Protein AF-A0A0R2LI46-F1 (afdb_monomer)

Foldseek 3Di:
DDLQVLLLVLLLPPLDQLVNLCVQLVHDSVVSVCCNVVVDPPVPDDPSSSNSSNVVSVVLVVCCVDPLLVVLLVVLVVVLVVQLVVLVVLCVDPNHDPCSVVCNVVSVVVNCVCSVDSSSSVVVVVVVVVVVD

Sequence (133 aa):
MELLAKAQAFLNNKHFSDQEIAKKIGVGRMMINNYRNDKTKLTAAKYSIVKLLADEYDKNAKQLNSADFKHFVNRIENLFKEVQCDQEDSYNSDDAYLDDLALIPVLERVSKEVISDPALMNELYEIYSKNLN

Secondary structure (DSSP, 8-state):
--HHHHHHHHHT-TTS-HHHHHHHHT--HHHHHHHHTTSS-GGGS-HHHHHHHHHHHHHHHHHHTSHHHHHHHHHHHHHHHHHHHHHHHHHTSTT--TTHHHHHHHHHHHHHHHHH-HHHHHHHHHHHHHH--

Organism: NCBI:txid993692

Mean predicted alig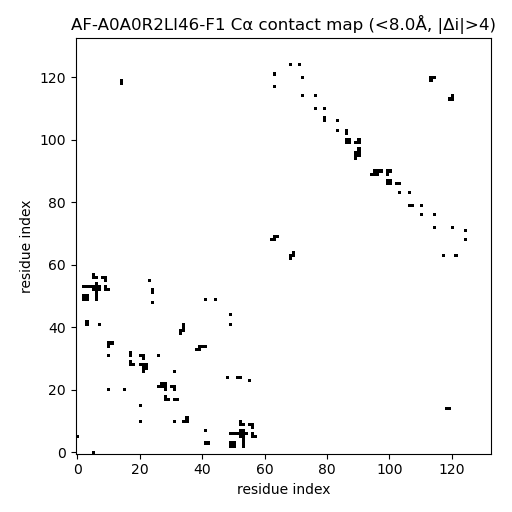ned error: 6.75 Å

Structure (mmCIF, N/CA/C/O backbone):
data_AF-A0A0R2LI46-F1
#
_entry.id   AF-A0A0R2LI46-F1
#
loop_
_atom_site.group_PDB
_atom_site.id
_atom_site.type_symbol
_atom_site.label_atom_id
_atom_site.label_alt_id
_atom_site.label_comp_id
_atom_site.label_asym_id
_atom_site.label_entity_id
_atom_site.label_seq_id
_atom_site.pdbx_PDB_ins_code
_atom_site.Cartn_x
_atom_site.Cartn_y
_atom_site.Cartn_z
_atom_site.occupancy
_atom_site.B_iso_or_equiv
_atom_site.auth_seq_id
_atom_site.auth_comp_id
_atom_site.auth_asym_id
_atom_site.auth_atom_id
_atom_site.pdbx_PDB_model_num
ATOM 1 N N . MET A 1 1 ? 3.240 5.798 20.031 1.00 67.25 1 MET A N 1
ATOM 2 C CA . MET A 1 1 ? 2.005 6.392 19.471 1.00 67.25 1 MET A CA 1
ATOM 3 C C . MET A 1 1 ? 0.823 5.840 20.254 1.00 67.25 1 MET A C 1
ATOM 5 O O . MET A 1 1 ? 0.790 4.631 20.461 1.00 67.25 1 MET A O 1
ATOM 9 N N . GLU A 1 2 ? -0.080 6.697 20.735 1.00 90.56 2 GLU A N 1
ATOM 10 C CA . GLU A 1 2 ? -1.275 6.279 21.487 1.00 90.56 2 GLU A CA 1
ATOM 11 C C . GLU A 1 2 ? -2.267 5.491 20.612 1.00 90.56 2 GLU A C 1
ATOM 13 O O . GLU A 1 2 ? -2.324 5.676 19.396 1.00 90.56 2 GLU A O 1
ATOM 18 N N . LEU A 1 3 ? -3.063 4.616 21.237 1.00 93.50 3 LEU A N 1
ATOM 19 C CA . LEU A 1 3 ? -4.003 3.701 20.571 1.00 93.50 3 LEU A CA 1
ATOM 20 C C . LEU A 1 3 ? -4.993 4.431 19.644 1.00 93.50 3 LEU A C 1
ATOM 22 O O . LEU A 1 3 ? -5.182 4.034 18.498 1.00 93.50 3 LEU A O 1
ATOM 26 N N . LEU A 1 4 ? -5.577 5.535 20.115 1.00 94.81 4 LEU A N 1
ATOM 27 C CA . LEU A 1 4 ? -6.504 6.346 19.323 1.00 94.81 4 LEU A CA 1
ATOM 28 C C . LEU A 1 4 ? -5.820 6.976 18.101 1.00 94.81 4 LEU A C 1
ATOM 30 O O . LEU A 1 4 ? -6.412 7.023 17.027 1.00 94.81 4 LEU A O 1
ATOM 34 N N . ALA A 1 5 ? -4.567 7.416 18.244 1.00 94.81 5 ALA A N 1
ATOM 35 C CA . ALA A 1 5 ? -3.807 8.000 17.145 1.00 94.81 5 ALA A CA 1
ATOM 36 C C . ALA A 1 5 ? -3.501 6.961 16.055 1.00 94.81 5 ALA A C 1
ATOM 38 O O . ALA A 1 5 ? -3.662 7.260 14.875 1.00 94.81 5 ALA A O 1
ATOM 39 N N . LYS A 1 6 ? -3.151 5.724 16.436 1.00 94.56 6 LYS A N 1
ATOM 40 C CA . LYS A 1 6 ? -2.991 4.609 15.485 1.00 94.56 6 LYS A CA 1
ATOM 41 C C . LYS A 1 6 ? -4.295 4.293 14.755 1.00 94.56 6 LYS A C 1
ATOM 43 O O . LYS A 1 6 ? -4.306 4.178 13.533 1.00 94.56 6 LYS A O 1
ATOM 48 N N . ALA A 1 7 ? -5.399 4.204 15.498 1.00 95.88 7 ALA A N 1
ATOM 49 C CA . ALA A 1 7 ? -6.716 3.951 14.926 1.00 95.88 7 ALA A CA 1
ATOM 50 C C . ALA A 1 7 ? -7.122 5.045 13.927 1.00 95.88 7 ALA A C 1
ATOM 52 O O . ALA A 1 7 ? -7.566 4.736 12.823 1.00 95.88 7 ALA A O 1
ATOM 53 N N . GLN A 1 8 ? -6.913 6.315 14.284 1.00 94.81 8 GLN A N 1
ATOM 54 C CA . GLN A 1 8 ? -7.184 7.449 13.404 1.00 94.81 8 GLN A CA 1
ATOM 55 C C . GLN A 1 8 ? -6.283 7.436 12.164 1.00 94.81 8 GLN A C 1
ATOM 57 O O . GLN A 1 8 ? -6.763 7.696 11.064 1.00 94.81 8 GLN A O 1
ATOM 62 N N . ALA A 1 9 ? -4.997 7.109 12.320 1.00 92.38 9 ALA A N 1
ATOM 63 C CA . ALA A 1 9 ? -4.056 7.019 11.208 1.00 92.38 9 ALA A CA 1
ATOM 64 C C . ALA A 1 9 ? -4.462 5.930 10.206 1.00 92.38 9 ALA A C 1
ATOM 66 O O . ALA A 1 9 ? -4.478 6.182 9.003 1.00 92.38 9 ALA A O 1
ATOM 67 N N . PHE A 1 10 ? -4.855 4.748 10.688 1.00 92.69 10 PHE A N 1
ATOM 68 C CA . PHE A 1 10 ? -5.356 3.682 9.820 1.00 92.69 10 PHE A CA 1
ATOM 69 C C . PHE A 1 10 ? -6.686 4.049 9.156 1.00 92.69 10 PHE A C 1
ATOM 71 O O . PHE A 1 10 ? -6.863 3.833 7.962 1.00 92.69 10 PHE A O 1
ATOM 78 N N . LEU A 1 11 ? -7.601 4.678 9.893 1.00 93.31 11 LEU A N 1
ATOM 79 C CA . LEU A 1 11 ? -8.886 5.117 9.356 1.00 93.31 11 LEU A CA 1
ATOM 80 C C . LEU A 1 11 ? -8.734 6.204 8.277 1.00 93.31 11 LEU A C 1
ATOM 82 O O . LEU A 1 11 ? -9.447 6.175 7.275 1.00 93.31 11 LEU A O 1
ATOM 86 N N . ASN A 1 12 ? -7.798 7.137 8.451 1.00 90.75 12 ASN A N 1
ATOM 87 C CA . ASN A 1 12 ? -7.519 8.219 7.500 1.00 90.75 12 ASN A CA 1
ATOM 88 C C . ASN A 1 12 ? -6.628 7.786 6.332 1.00 90.75 12 ASN A C 1
ATOM 90 O O . ASN A 1 12 ? -6.383 8.581 5.422 1.00 90.75 12 ASN A O 1
ATOM 94 N N . ASN A 1 13 ? -6.151 6.543 6.340 1.00 85.38 13 ASN A N 1
ATOM 95 C CA . ASN A 1 13 ? -5.416 5.985 5.225 1.00 85.38 13 ASN A CA 1
ATOM 96 C C . ASN A 1 13 ? -6.350 5.908 4.001 1.00 85.38 13 ASN A C 1
ATOM 98 O O . ASN A 1 13 ? -7.259 5.076 3.944 1.00 85.38 13 ASN A O 1
ATOM 102 N N . LYS A 1 14 ? -6.132 6.811 3.033 1.00 79.69 14 LYS A N 1
ATOM 103 C CA . LYS A 1 14 ? -6.949 6.946 1.814 1.00 79.69 14 LYS A CA 1
ATOM 104 C C . LYS A 1 14 ? -6.867 5.734 0.890 1.00 79.69 14 LYS A C 1
ATOM 106 O O . LYS A 1 14 ? -7.700 5.612 -0.000 1.00 79.69 14 LYS A O 1
ATOM 111 N N . HIS A 1 15 ? -5.896 4.858 1.111 1.00 75.94 15 HIS A N 1
ATOM 112 C CA . HIS A 1 15 ? -5.673 3.688 0.280 1.00 75.94 15 HIS A CA 1
ATOM 113 C C . HIS A 1 15 ? -6.561 2.503 0.671 1.00 75.94 15 HIS A C 1
ATOM 115 O O . HIS A 1 1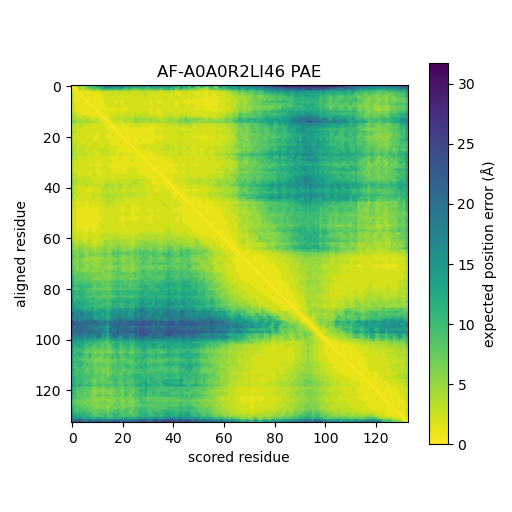5 ? -6.762 1.613 -0.141 1.00 75.94 15 HIS A O 1
ATOM 121 N N . PHE A 1 16 ? -7.150 2.504 1.875 1.00 84.62 16 PHE A N 1
ATOM 122 C CA . PHE A 1 16 ? -8.207 1.554 2.219 1.00 84.62 16 PHE A CA 1
ATOM 123 C C . PHE A 1 16 ? -9.578 2.206 2.039 1.00 84.62 16 PHE A C 1
ATOM 125 O O . PHE A 1 16 ? -9.914 3.211 2.685 1.00 84.62 16 PHE A O 1
ATOM 132 N N . SER A 1 17 ? -10.419 1.606 1.205 1.00 89.50 17 SER A N 1
ATOM 133 C CA . SER A 1 17 ? -11.825 1.978 1.102 1.00 89.50 17 SER A CA 1
ATOM 134 C C . SER A 1 17 ? -12.558 1.716 2.421 1.00 89.50 17 SER A C 1
ATOM 136 O O . SER A 1 17 ? -12.191 0.846 3.216 1.00 89.50 17 SER A O 1
ATOM 138 N N . ASP A 1 18 ? -13.663 2.433 2.644 1.00 93.00 18 ASP A N 1
ATOM 139 C CA . ASP A 1 18 ? -14.515 2.201 3.820 1.00 93.00 18 ASP A CA 1
ATOM 140 C C . ASP A 1 18 ? -14.971 0.734 3.906 1.00 93.00 18 ASP A C 1
ATOM 142 O O . ASP A 1 18 ? -15.181 0.204 4.996 1.00 93.00 18 ASP A O 1
ATOM 146 N N . GLN A 1 19 ? -1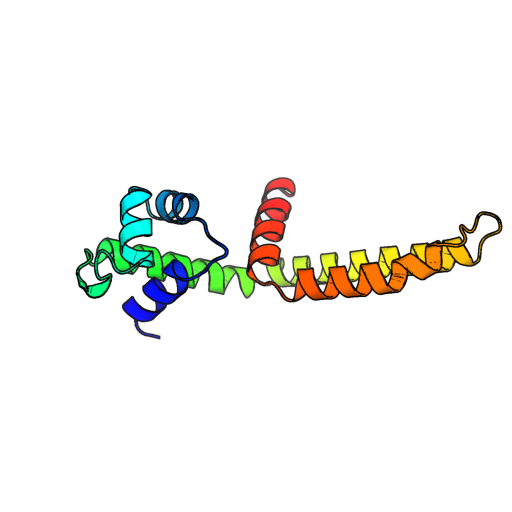5.140 0.080 2.752 1.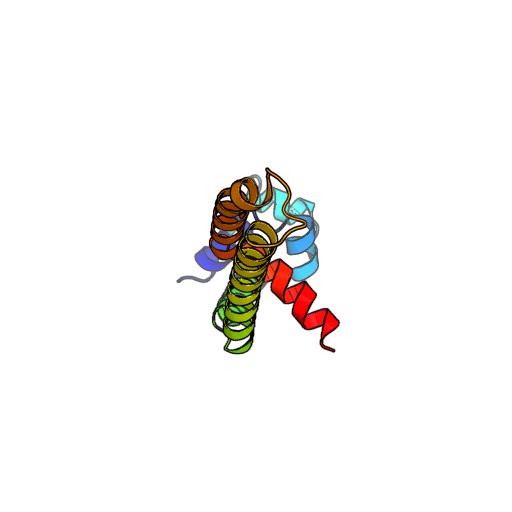00 93.81 19 GLN A N 1
ATOM 147 C CA . GLN A 1 19 ? -15.578 -1.306 2.649 1.00 93.81 19 GLN A CA 1
ATOM 148 C C . GLN A 1 19 ? -14.485 -2.294 3.069 1.00 93.81 19 GLN A C 1
ATOM 150 O O . GLN A 1 19 ? -14.785 -3.265 3.764 1.00 93.81 19 GLN A O 1
ATOM 155 N N . GLU A 1 20 ? -13.231 -2.050 2.699 1.00 91.19 20 GLU A N 1
ATOM 156 C CA . GLU A 1 20 ? -12.107 -2.904 3.094 1.00 91.19 20 GLU A CA 1
ATOM 157 C C . GLU A 1 20 ? -11.826 -2.810 4.586 1.00 91.19 20 GLU A C 1
ATOM 159 O O . GLU A 1 20 ? -11.698 -3.843 5.244 1.00 91.19 20 GLU A O 1
ATOM 164 N N . ILE A 1 21 ? -11.805 -1.593 5.140 1.00 93.56 21 ILE A N 1
ATOM 165 C CA . ILE A 1 21 ? -11.642 -1.394 6.586 1.00 93.56 21 ILE A CA 1
ATOM 166 C C . ILE A 1 21 ? -12.773 -2.099 7.331 1.00 93.56 21 ILE A C 1
ATOM 168 O O . ILE A 1 21 ? -12.518 -2.872 8.252 1.00 93.56 21 ILE A O 1
ATOM 172 N N . ALA A 1 22 ? -14.020 -1.880 6.902 1.00 95.31 22 ALA A N 1
ATOM 173 C CA . ALA A 1 22 ? -15.196 -2.504 7.496 1.00 95.31 22 ALA A CA 1
ATOM 174 C C . ALA A 1 22 ? -15.102 -4.035 7.501 1.00 95.31 22 ALA A C 1
ATOM 176 O O . ALA A 1 22 ? -15.382 -4.662 8.523 1.00 95.31 22 ALA A O 1
ATOM 177 N N . LYS A 1 23 ? -14.649 -4.633 6.391 1.00 93.94 23 LYS A N 1
ATOM 178 C CA . LYS A 1 23 ? -14.429 -6.079 6.277 1.00 93.94 23 LYS A CA 1
ATOM 179 C C . LYS A 1 23 ? -13.319 -6.566 7.210 1.00 93.94 23 LYS A C 1
ATOM 181 O O . LYS A 1 23 ? -13.514 -7.581 7.872 1.00 93.94 23 LYS A O 1
ATOM 186 N N . LYS A 1 24 ? -12.186 -5.858 7.280 1.00 91.38 24 LYS A N 1
ATOM 187 C CA . LYS A 1 24 ? -11.040 -6.227 8.133 1.00 91.38 24 LYS A CA 1
ATOM 188 C C . LYS A 1 24 ? -11.410 -6.228 9.618 1.00 91.38 24 LYS A C 1
ATOM 190 O O . LYS A 1 24 ? -11.028 -7.151 10.327 1.00 91.38 24 LYS A O 1
ATOM 195 N N . ILE A 1 25 ? -12.192 -5.248 10.076 1.00 93.88 25 ILE A N 1
ATOM 196 C CA . ILE A 1 25 ? -12.531 -5.113 11.505 1.00 93.88 25 ILE A CA 1
ATOM 197 C C . ILE A 1 25 ? -13.922 -5.657 11.879 1.00 93.88 25 ILE A C 1
ATOM 199 O O . ILE A 1 25 ? -14.311 -5.595 13.044 1.00 93.88 25 ILE A O 1
ATOM 203 N N . GLY A 1 26 ? -14.689 -6.169 10.913 1.00 94.19 26 GLY A N 1
ATOM 204 C CA . GLY A 1 26 ? -15.998 -6.787 11.149 1.00 94.19 26 GLY A CA 1
ATOM 205 C C . GLY A 1 26 ? -17.109 -5.808 11.546 1.00 94.19 26 GLY A C 1
ATOM 206 O O . GLY A 1 26 ? -17.935 -6.129 12.399 1.00 94.19 26 GLY A O 1
ATOM 207 N N . VAL A 1 27 ? -17.148 -4.613 10.947 1.00 95.00 27 VAL A N 1
ATOM 208 C CA . VAL A 1 27 ? -18.203 -3.606 11.190 1.00 95.00 27 VAL A CA 1
ATOM 209 C C . VAL A 1 27 ? -18.918 -3.208 9.899 1.00 95.00 27 VAL A C 1
ATOM 211 O O . VAL A 1 27 ? -18.516 -3.579 8.802 1.00 95.00 27 VAL A O 1
ATOM 214 N N . GLY A 1 28 ? -19.995 -2.426 10.005 1.00 96.38 28 GLY A N 1
ATOM 215 C CA . GLY A 1 28 ? -20.684 -1.891 8.830 1.00 96.38 28 GLY A CA 1
ATOM 216 C C . GLY A 1 28 ? -19.880 -0.790 8.126 1.00 96.38 28 GLY A C 1
ATOM 217 O O . GLY A 1 28 ? -19.358 0.111 8.780 1.00 96.38 28 GLY A O 1
ATOM 218 N N . ARG A 1 29 ? -19.865 -0.785 6.785 1.00 96.81 29 ARG A N 1
ATOM 219 C CA . ARG A 1 29 ? -19.237 0.273 5.959 1.00 96.81 29 ARG A CA 1
ATOM 220 C C . ARG A 1 29 ? -19.648 1.686 6.388 1.00 96.81 29 ARG A C 1
ATOM 222 O O . ARG A 1 29 ? -18.813 2.580 6.464 1.00 96.81 29 ARG A O 1
ATOM 229 N N . MET A 1 30 ? -20.933 1.881 6.693 1.00 96.88 30 MET A N 1
ATOM 230 C CA . MET A 1 30 ? -21.468 3.182 7.108 1.00 96.88 30 MET A CA 1
ATOM 231 C C . MET A 1 30 ? -20.858 3.677 8.427 1.00 96.88 30 MET A C 1
ATOM 233 O O . MET A 1 30 ? -20.672 4.875 8.602 1.00 96.88 30 MET A O 1
ATOM 237 N N . MET A 1 31 ? -20.488 2.766 9.332 1.00 96.19 31 MET A N 1
ATOM 238 C CA . MET A 1 31 ? -19.815 3.119 10.581 1.00 96.19 31 MET A CA 1
ATOM 239 C C . MET A 1 31 ? -18.410 3.675 10.312 1.00 96.19 31 MET A C 1
ATOM 241 O O . MET A 1 31 ? -18.067 4.722 10.853 1.00 96.19 31 MET A O 1
ATOM 245 N N . ILE A 1 32 ? -17.636 3.040 9.423 1.00 97.00 32 ILE A N 1
ATOM 246 C CA . ILE A 1 32 ? -16.324 3.557 8.996 1.00 97.00 32 ILE A CA 1
ATOM 247 C C . ILE A 1 32 ? -16.469 4.921 8.329 1.00 97.00 32 ILE A C 1
ATOM 249 O O . ILE A 1 32 ? -15.763 5.857 8.694 1.00 97.00 32 ILE A O 1
ATOM 253 N N . ASN A 1 33 ? -17.429 5.054 7.410 1.00 96.00 33 ASN A N 1
ATOM 254 C CA . ASN A 1 33 ? -17.702 6.320 6.740 1.00 96.00 33 ASN A CA 1
ATOM 255 C C . ASN A 1 33 ? -18.013 7.442 7.743 1.00 96.00 33 ASN A C 1
ATOM 257 O O . ASN A 1 33 ? -17.514 8.557 7.597 1.00 96.00 33 ASN A O 1
ATOM 261 N N . ASN A 1 34 ? -18.806 7.149 8.777 1.00 96.38 34 ASN A N 1
ATOM 262 C CA . ASN A 1 34 ? -19.150 8.125 9.805 1.00 96.38 34 ASN A CA 1
ATOM 263 C C . ASN A 1 34 ? -17.937 8.554 10.634 1.00 96.38 34 ASN A C 1
ATOM 265 O O . ASN A 1 34 ? -17.813 9.743 10.919 1.00 96.38 34 ASN A O 1
ATOM 269 N N . TYR A 1 35 ? -17.046 7.624 10.988 1.00 95.75 35 TYR A N 1
ATOM 270 C CA . TYR A 1 35 ? -15.798 7.964 11.674 1.00 95.75 35 TYR A CA 1
ATOM 271 C C . TYR A 1 35 ? -14.861 8.781 10.782 1.00 95.75 35 TYR A C 1
ATOM 273 O O . TYR A 1 35 ? -14.264 9.743 11.245 1.00 95.75 35 TYR A O 1
ATOM 281 N N . ARG A 1 36 ? -14.742 8.423 9.499 1.00 94.25 36 ARG A N 1
ATOM 282 C CA . ARG A 1 36 ? -13.792 9.049 8.564 1.00 94.25 36 ARG A CA 1
ATOM 283 C C . ARG A 1 36 ? -14.186 10.474 8.190 1.00 94.25 36 ARG A C 1
ATOM 285 O O . ARG A 1 36 ? -13.322 11.298 7.929 1.00 94.25 36 ARG A O 1
ATOM 292 N N . ASN A 1 37 ? -15.487 10.751 8.166 1.00 93.81 37 ASN A N 1
ATOM 293 C CA . ASN A 1 37 ? -16.037 12.069 7.849 1.00 93.81 37 ASN A CA 1
ATOM 294 C C . ASN A 1 37 ? -16.466 12.848 9.103 1.00 93.81 37 ASN A C 1
ATOM 296 O O . ASN A 1 37 ? -17.301 13.743 8.995 1.00 93.81 37 ASN A O 1
ATOM 300 N N . ASP A 1 38 ? -15.987 12.454 10.288 1.00 92.50 38 ASP A N 1
ATOM 301 C CA . ASP A 1 38 ? -16.290 13.086 11.581 1.00 92.50 38 ASP A CA 1
ATOM 302 C C . ASP A 1 38 ? -17.790 13.243 11.917 1.00 92.50 38 ASP A C 1
ATOM 304 O O . ASP A 1 38 ? -18.164 13.958 12.849 1.00 92.50 38 ASP A O 1
ATOM 308 N N . LYS A 1 39 ? -18.682 12.512 11.232 1.00 95.12 39 LYS A N 1
ATOM 309 C CA . LYS A 1 39 ? -20.117 12.432 11.573 1.00 95.12 39 LYS A CA 1
ATOM 310 C C . LYS A 1 39 ? -20.331 11.738 12.916 1.00 95.12 39 LYS A C 1
ATOM 312 O O . LYS A 1 39 ? -21.357 11.910 13.571 1.00 95.12 39 LYS A O 1
ATOM 317 N N . THR A 1 40 ? -19.377 10.909 13.324 1.00 94.12 40 THR A N 1
ATOM 318 C CA . THR A 1 40 ? -19.294 10.325 14.660 1.00 94.12 40 THR A CA 1
ATOM 319 C C . THR A 1 40 ? -17.843 10.382 15.103 1.00 94.12 40 THR A C 1
ATOM 321 O O . THR A 1 40 ? -16.961 9.954 14.368 1.00 94.12 40 THR A O 1
ATOM 324 N N . LYS A 1 41 ? -17.575 10.889 16.310 1.00 94.12 41 LYS A N 1
ATOM 325 C CA . LYS A 1 41 ? -16.200 10.981 16.814 1.00 94.12 41 LYS A CA 1
ATOM 326 C C . LYS A 1 41 ? -15.649 9.592 17.130 1.00 94.12 41 LYS A C 1
ATOM 328 O O . LYS A 1 41 ? -16.280 8.839 17.874 1.00 94.12 41 LYS A O 1
ATOM 333 N N . LEU A 1 42 ? -14.441 9.288 16.653 1.00 94.00 42 LEU A N 1
ATOM 334 C CA . LEU A 1 42 ? -13.751 8.034 16.979 1.00 94.00 42 LEU A CA 1
ATOM 335 C C . LEU A 1 42 ? -13.474 7.901 18.490 1.00 94.00 42 LEU A C 1
ATOM 337 O O . LEU A 1 42 ? -13.498 6.797 19.024 1.00 94.00 42 LEU A O 1
ATOM 341 N N . THR A 1 43 ? -13.312 9.020 19.206 1.00 94.50 43 THR A N 1
ATOM 342 C CA . THR A 1 43 ? -13.178 9.053 20.677 1.00 94.50 43 THR A CA 1
ATOM 343 C C . THR A 1 43 ? -14.400 8.518 21.423 1.00 94.50 43 THR A C 1
ATOM 345 O O . THR A 1 43 ? -14.272 8.089 22.564 1.00 94.50 43 THR A O 1
ATOM 348 N N . ALA A 1 44 ? -15.579 8.543 20.794 1.00 93.25 44 ALA A N 1
ATOM 349 C CA . ALA A 1 44 ? -16.819 8.010 21.352 1.00 93.25 44 ALA A CA 1
ATOM 350 C C . ALA A 1 44 ? -17.095 6.561 20.907 1.00 93.25 44 ALA A C 1
ATOM 352 O O . ALA A 1 44 ? -18.113 5.978 21.284 1.00 93.25 44 ALA A O 1
ATOM 353 N N . ALA A 1 45 ? -16.224 5.970 20.081 1.00 94.44 45 ALA A N 1
ATOM 354 C CA . ALA A 1 45 ? -16.363 4.589 19.646 1.00 94.44 45 ALA A CA 1
ATOM 355 C C . ALA A 1 45 ? -16.112 3.611 20.804 1.00 94.44 45 ALA A C 1
ATOM 357 O O . ALA A 1 45 ? -15.404 3.906 21.769 1.00 94.44 45 ALA A O 1
ATOM 358 N N . LYS A 1 46 ? -16.660 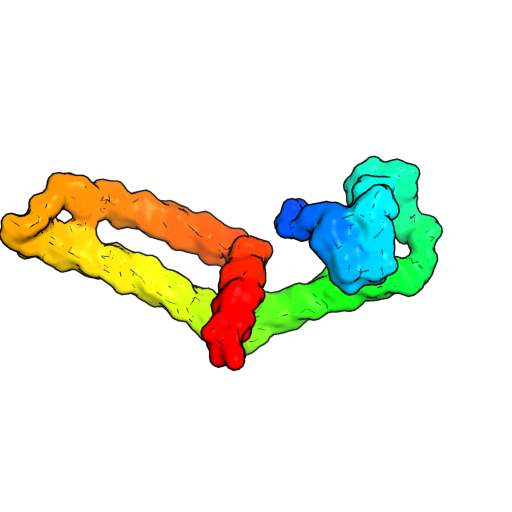2.396 20.687 1.00 95.75 46 LYS A N 1
ATOM 359 C CA . LYS A 1 46 ? -16.337 1.311 21.622 1.00 95.75 46 LYS A CA 1
ATOM 360 C C . LYS A 1 46 ? -14.833 1.043 21.580 1.00 95.75 46 LYS A C 1
ATOM 362 O O . LYS A 1 46 ? -14.263 0.942 20.495 1.00 95.75 46 LYS A O 1
ATOM 367 N N . TYR A 1 47 ? -14.221 0.829 22.746 1.00 95.50 47 TYR A N 1
ATOM 368 C CA . TYR A 1 47 ? -12.793 0.514 22.860 1.00 95.50 47 TYR A CA 1
ATOM 369 C C . TYR A 1 47 ? -12.356 -0.619 21.917 1.00 95.50 47 TYR A C 1
ATOM 371 O O . TYR A 1 47 ? -11.302 -0.524 21.299 1.00 95.50 47 TYR A O 1
ATOM 379 N N . SER A 1 48 ? -13.186 -1.655 21.746 1.00 96.06 48 SER A N 1
ATOM 380 C CA . SER A 1 48 ? -12.900 -2.770 20.836 1.00 96.06 48 SER A CA 1
ATOM 381 C C . SER A 1 48 ? -12.725 -2.338 19.378 1.00 96.06 48 SER A C 1
ATOM 383 O O . SER A 1 48 ? -11.846 -2.860 18.705 1.00 96.06 48 SER A O 1
ATOM 385 N N . ILE A 1 49 ? -13.503 -1.364 18.897 1.00 96.19 49 ILE A N 1
ATOM 386 C CA . ILE A 1 49 ? -13.383 -0.836 17.530 1.00 96.19 49 ILE A CA 1
ATOM 387 C C . ILE A 1 49 ? -12.073 -0.062 17.386 1.00 96.19 49 ILE A C 1
ATOM 389 O O . ILE A 1 49 ? -11.330 -0.283 16.434 1.00 96.19 49 ILE A O 1
ATOM 393 N N . VAL A 1 50 ? -11.771 0.816 18.349 1.00 96.69 50 VAL A N 1
ATOM 394 C CA . VAL A 1 50 ? -10.524 1.599 18.344 1.00 96.69 50 VAL A CA 1
ATOM 395 C C . VAL A 1 50 ? -9.314 0.667 18.388 1.00 96.69 50 VAL A C 1
ATOM 397 O O . VAL A 1 50 ? -8.364 0.855 17.635 1.00 96.69 50 VAL A O 1
ATOM 400 N N . LYS A 1 51 ? -9.371 -0.377 19.221 1.00 96.62 51 LYS A N 1
ATOM 401 C CA . LYS A 1 51 ? -8.322 -1.389 19.308 1.00 96.62 51 LYS A CA 1
ATOM 402 C C . LYS A 1 51 ? -8.145 -2.140 17.987 1.00 96.62 51 LYS A C 1
ATOM 404 O O . LYS A 1 51 ? -7.025 -2.202 17.510 1.00 96.62 51 LYS A O 1
ATOM 409 N N . LEU A 1 52 ? -9.217 -2.630 17.359 1.00 96.75 52 LEU A N 1
ATOM 410 C CA . LEU A 1 52 ? -9.120 -3.342 16.075 1.00 96.75 52 LEU A CA 1
ATOM 411 C C . LEU A 1 52 ? -8.512 -2.474 14.963 1.00 96.75 52 LEU A C 1
ATOM 413 O O . LEU A 1 52 ? -7.662 -2.942 14.214 1.00 96.75 52 LEU A O 1
ATOM 417 N N . LEU A 1 53 ? -8.899 -1.198 14.876 1.00 95.94 53 LEU A N 1
ATOM 418 C CA . LEU A 1 53 ? -8.298 -0.253 13.925 1.00 95.94 53 LEU A CA 1
ATOM 419 C C . LEU A 1 53 ? -6.803 -0.024 14.207 1.00 95.94 53 LEU A C 1
ATOM 421 O O . LEU A 1 53 ? -6.004 0.053 13.276 1.00 95.94 53 LEU A O 1
ATOM 425 N N . ALA A 1 54 ? -6.416 0.088 15.480 1.00 96.06 54 ALA A N 1
ATOM 426 C CA . ALA A 1 54 ? -5.017 0.232 15.877 1.00 96.06 54 ALA A CA 1
ATOM 427 C C . ALA A 1 54 ? -4.196 -1.050 15.643 1.00 96.06 54 ALA A C 1
ATOM 429 O O . ALA A 1 54 ? -3.037 -0.966 15.245 1.00 96.06 54 ALA A O 1
ATOM 430 N N . ASP A 1 55 ? -4.787 -2.225 15.842 1.00 95.25 55 ASP A N 1
ATOM 431 C CA . ASP A 1 55 ? -4.137 -3.509 15.579 1.00 95.25 55 ASP A CA 1
ATOM 432 C C . ASP A 1 55 ? -3.889 -3.685 14.067 1.00 95.25 55 ASP A C 1
ATOM 434 O O . ASP A 1 55 ? -2.809 -4.119 13.663 1.00 95.25 55 ASP A O 1
ATOM 438 N N . GLU A 1 56 ? -4.831 -3.272 13.211 1.00 93.31 56 GLU A N 1
ATOM 439 C CA . GLU A 1 56 ? -4.632 -3.255 11.753 1.00 93.31 56 GLU A CA 1
ATOM 440 C C . GLU A 1 56 ? -3.552 -2.249 11.321 1.00 93.31 56 GLU A C 1
ATOM 442 O O . GLU A 1 56 ? -2.769 -2.541 10.414 1.00 93.31 56 GLU A O 1
ATOM 447 N N . TYR A 1 57 ? -3.439 -1.094 11.989 1.00 91.94 57 TYR A N 1
ATOM 448 C CA . TYR A 1 57 ? -2.305 -0.183 11.789 1.00 91.94 57 TYR A CA 1
ATOM 449 C C . TYR A 1 57 ? -0.971 -0.900 12.041 1.00 91.94 57 TYR A C 1
ATOM 451 O O . TYR A 1 57 ? -0.079 -0.887 11.189 1.00 91.94 57 TYR A O 1
ATOM 459 N N . ASP A 1 58 ? -0.842 -1.554 13.198 1.00 91.44 58 ASP A N 1
ATOM 460 C CA . ASP A 1 58 ? 0.393 -2.228 13.603 1.00 91.44 58 ASP A CA 1
ATOM 461 C C . ASP A 1 58 ? 0.715 -3.423 12.699 1.00 91.44 58 ASP A C 1
ATOM 463 O O . ASP A 1 58 ? 1.879 -3.650 12.357 1.00 91.44 58 ASP A O 1
ATOM 467 N N . LYS A 1 59 ? -0.305 -4.164 12.257 1.00 88.94 59 LYS A N 1
ATOM 468 C CA . LYS A 1 59 ? -0.155 -5.269 11.307 1.00 88.94 59 LYS A CA 1
ATOM 469 C C . LYS A 1 59 ? 0.400 -4.788 9.969 1.00 88.94 59 LYS A C 1
ATOM 471 O O . LYS A 1 59 ? 1.375 -5.364 9.486 1.00 88.94 59 LYS A O 1
ATOM 476 N N . ASN A 1 60 ? -0.166 -3.718 9.410 1.00 84.94 60 ASN A N 1
ATOM 477 C CA . ASN A 1 60 ? 0.334 -3.130 8.166 1.00 84.94 60 ASN A CA 1
ATOM 478 C C . ASN A 1 60 ? 1.763 -2.606 8.338 1.00 84.94 60 ASN A C 1
ATOM 480 O O . ASN A 1 60 ? 2.630 -2.899 7.519 1.00 84.94 60 ASN A O 1
ATOM 484 N N . ALA A 1 61 ? 2.051 -1.909 9.440 1.00 84.56 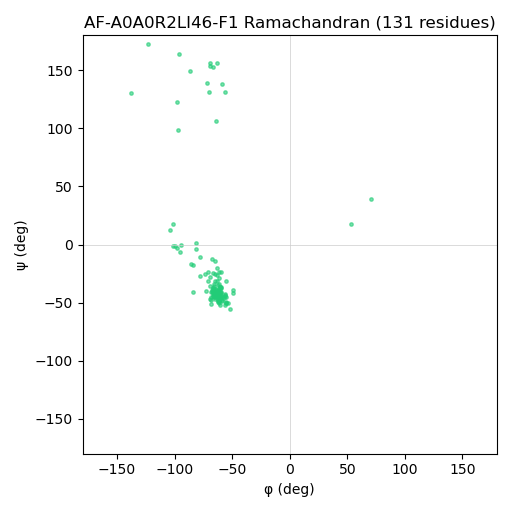61 ALA A N 1
ATOM 485 C CA . ALA A 1 61 ? 3.401 -1.437 9.730 1.00 84.56 61 ALA A CA 1
ATOM 486 C C . ALA A 1 61 ? 4.406 -2.597 9.841 1.00 84.56 61 ALA A C 1
ATOM 488 O O . ALA A 1 61 ? 5.524 -2.502 9.336 1.00 84.56 61 ALA A O 1
ATOM 489 N N . LYS A 1 62 ? 4.025 -3.714 10.468 1.00 85.81 62 LYS A N 1
ATOM 490 C CA . LYS A 1 62 ? 4.874 -4.908 10.562 1.00 85.81 62 LYS A CA 1
ATOM 491 C C . LYS A 1 62 ? 5.115 -5.547 9.193 1.00 85.81 62 LYS A C 1
ATOM 493 O O . LYS A 1 62 ? 6.247 -5.931 8.912 1.00 85.81 62 LYS A O 1
ATOM 498 N N . GLN A 1 63 ? 4.085 -5.642 8.354 1.00 83.75 63 GLN A N 1
ATOM 499 C CA . GLN A 1 63 ? 4.186 -6.193 7.001 1.00 83.75 63 GLN A CA 1
ATOM 500 C C . GLN A 1 63 ? 5.154 -5.382 6.136 1.00 83.75 63 GLN A C 1
ATO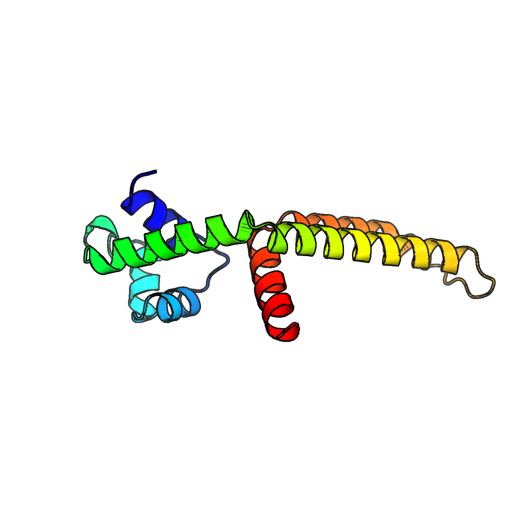M 502 O O . GLN A 1 63 ? 6.104 -5.955 5.605 1.00 83.75 63 GLN A O 1
ATOM 507 N N . LEU A 1 64 ? 4.993 -4.056 6.104 1.00 81.75 64 LEU A N 1
ATOM 508 C CA . LEU A 1 64 ? 5.869 -3.137 5.364 1.00 81.75 64 LEU A CA 1
ATOM 509 C C . LEU A 1 64 ? 7.340 -3.196 5.818 1.00 81.75 64 LEU A C 1
ATOM 511 O O . LEU A 1 64 ? 8.244 -2.851 5.064 1.00 81.75 64 LEU A O 1
ATOM 515 N N . ASN A 1 65 ? 7.597 -3.644 7.049 1.00 83.75 65 ASN A N 1
ATOM 516 C CA . ASN A 1 65 ? 8.947 -3.786 7.600 1.00 83.75 65 ASN A CA 1
ATOM 517 C C . ASN A 1 65 ? 9.512 -5.215 7.520 1.00 83.75 65 ASN A C 1
ATOM 519 O O . ASN A 1 65 ? 10.658 -5.435 7.927 1.00 83.75 65 ASN A O 1
ATOM 523 N N . SER A 1 66 ? 8.738 -6.184 7.027 1.00 88.75 66 SER A N 1
ATOM 524 C CA . SER A 1 66 ? 9.156 -7.586 6.946 1.00 88.75 66 SER A CA 1
ATOM 525 C C . SER A 1 66 ? 10.264 -7.805 5.908 1.00 88.75 66 SER A C 1
ATOM 527 O O . SER A 1 66 ? 10.399 -7.047 4.946 1.00 88.75 66 SER A O 1
ATOM 529 N N . ALA A 1 67 ? 11.081 -8.846 6.106 1.00 91.19 67 ALA A N 1
ATOM 530 C CA . ALA A 1 67 ? 12.131 -9.212 5.153 1.00 91.19 67 ALA A CA 1
ATOM 531 C C . ALA A 1 67 ? 11.542 -9.596 3.785 1.00 91.19 67 ALA A C 1
ATOM 533 O O . ALA A 1 67 ? 12.064 -9.169 2.759 1.00 91.19 67 ALA A O 1
ATOM 534 N N . ASP A 1 68 ? 10.419 -10.313 3.786 1.00 90.81 68 ASP A N 1
ATOM 535 C CA . ASP A 1 68 ? 9.726 -10.745 2.571 1.00 90.81 68 ASP A CA 1
ATOM 536 C C . ASP A 1 68 ? 9.189 -9.556 1.768 1.00 90.81 68 ASP A C 1
ATOM 538 O O . ASP A 1 68 ? 9.362 -9.503 0.552 1.00 90.81 68 ASP A O 1
ATOM 542 N N . PHE A 1 69 ? 8.616 -8.552 2.442 1.00 91.50 69 PHE A N 1
ATOM 543 C CA . PHE A 1 69 ? 8.181 -7.324 1.778 1.00 91.50 69 PHE A CA 1
ATOM 544 C C . PHE A 1 69 ? 9.360 -6.562 1.164 1.00 91.50 69 PHE A C 1
ATOM 546 O O . PHE A 1 69 ? 9.281 -6.120 0.023 1.00 91.50 69 PHE A O 1
ATOM 553 N N . LYS A 1 70 ? 10.491 -6.456 1.873 1.00 91.25 70 LYS A N 1
ATOM 554 C CA . LYS A 1 70 ? 11.710 -5.837 1.321 1.00 91.25 70 LYS A CA 1
ATOM 555 C C . LYS A 1 70 ? 12.247 -6.608 0.116 1.00 91.25 70 LYS A C 1
ATOM 557 O O . LYS A 1 70 ? 12.673 -5.999 -0.859 1.00 91.25 70 LYS A O 1
ATOM 562 N N . HIS A 1 71 ? 12.216 -7.937 0.170 1.00 92.31 71 HIS A N 1
ATOM 563 C CA . HIS A 1 71 ? 12.602 -8.774 -0.960 1.00 92.31 71 HIS A CA 1
ATOM 564 C C . HIS A 1 71 ? 11.681 -8.549 -2.165 1.00 92.31 71 HIS A C 1
ATOM 566 O O . HIS A 1 71 ? 12.165 -8.386 -3.283 1.00 92.31 71 HIS A O 1
ATOM 572 N N . PHE A 1 72 ? 10.370 -8.464 -1.933 1.00 94.81 72 PHE A N 1
ATOM 573 C CA . PHE A 1 72 ? 9.394 -8.113 -2.958 1.00 94.81 72 PHE A CA 1
ATOM 574 C C . PHE A 1 72 ? 9.662 -6.732 -3.578 1.00 94.81 72 PHE A C 1
ATOM 576 O O . PHE A 1 72 ? 9.717 -6.631 -4.801 1.00 94.81 72 PHE A O 1
ATOM 583 N N . VAL A 1 73 ? 9.900 -5.694 -2.765 1.00 93.19 73 VAL A N 1
ATOM 584 C CA . VAL A 1 73 ? 10.252 -4.345 -3.252 1.00 93.19 73 VAL A CA 1
ATOM 585 C C . VAL A 1 73 ? 11.482 -4.409 -4.159 1.00 93.19 73 VAL A C 1
ATOM 587 O O . VAL A 1 73 ? 11.427 -3.935 -5.291 1.00 93.19 73 VAL A O 1
ATOM 590 N N . ASN A 1 74 ? 12.549 -5.081 -3.715 1.00 92.94 74 ASN A N 1
ATOM 591 C CA . ASN A 1 74 ? 13.758 -5.258 -4.521 1.00 92.94 74 ASN A CA 1
ATOM 592 C C . ASN A 1 74 ? 13.474 -5.997 -5.837 1.00 92.94 74 ASN A C 1
ATOM 594 O O . ASN A 1 74 ? 14.081 -5.691 -6.862 1.00 92.94 74 ASN A O 1
ATOM 598 N N . ARG A 1 75 ? 12.563 -6.982 -5.838 1.00 94.25 75 ARG A N 1
ATOM 599 C CA . ARG A 1 75 ? 12.207 -7.704 -7.065 1.00 94.25 75 ARG A CA 1
ATOM 600 C C . ARG A 1 75 ? 11.469 -6.807 -8.054 1.00 94.25 75 ARG A C 1
ATOM 602 O O . ARG A 1 75 ? 11.776 -6.880 -9.239 1.00 94.25 75 ARG A O 1
ATOM 609 N N . ILE A 1 76 ? 10.550 -5.965 -7.584 1.00 94.12 76 ILE A N 1
ATOM 610 C CA . ILE A 1 76 ? 9.848 -4.983 -8.423 1.00 94.12 76 ILE A CA 1
ATOM 611 C C . ILE A 1 76 ? 10.826 -3.946 -8.984 1.00 94.12 76 ILE A C 1
ATOM 613 O O . ILE A 1 76 ? 10.801 -3.672 -10.181 1.00 94.12 76 ILE A O 1
ATOM 617 N N . GLU A 1 77 ? 11.733 -3.421 -8.158 1.00 92.56 77 GLU A N 1
ATOM 618 C CA . GLU A 1 77 ? 12.789 -2.506 -8.609 1.00 92.56 77 GLU A CA 1
ATOM 619 C C . GLU A 1 77 ? 13.665 -3.124 -9.699 1.00 92.56 77 GLU A C 1
ATOM 621 O O . GLU A 1 77 ? 13.946 -2.484 -10.713 1.00 92.56 77 GLU A O 1
ATOM 626 N N . ASN A 1 78 ? 14.085 -4.375 -9.505 1.00 92.81 78 ASN A N 1
ATOM 627 C CA . ASN A 1 78 ? 14.888 -5.086 -10.491 1.00 92.81 78 ASN A CA 1
ATOM 628 C C . ASN A 1 78 ? 14.099 -5.364 -11.770 1.00 92.81 78 ASN A C 1
ATOM 630 O O . ASN A 1 78 ? 14.667 -5.219 -12.842 1.00 92.81 78 ASN A O 1
ATOM 634 N N . LEU A 1 79 ? 12.804 -5.678 -11.680 1.00 93.75 79 LEU A N 1
ATOM 635 C CA . LEU A 1 79 ? 11.960 -5.867 -12.860 1.00 93.75 79 LEU A CA 1
ATOM 636 C C . LEU A 1 79 ? 11.878 -4.587 -13.704 1.00 93.75 79 LEU A C 1
ATOM 638 O O . LEU A 1 79 ? 12.013 -4.652 -14.918 1.00 93.75 79 LEU A O 1
ATOM 642 N N . PHE A 1 80 ? 11.705 -3.416 -13.082 1.00 93.25 80 PHE A N 1
ATOM 643 C CA . PHE A 1 80 ? 11.717 -2.151 -13.825 1.00 93.25 80 PHE A CA 1
ATOM 644 C C . PHE A 1 80 ? 13.063 -1.884 -14.507 1.00 93.25 80 PHE A C 1
ATOM 646 O O . PHE A 1 80 ? 13.077 -1.405 -15.637 1.00 93.25 80 PHE A O 1
ATOM 653 N N . LYS A 1 81 ? 14.181 -2.211 -13.846 1.00 90.75 81 LYS A N 1
ATOM 654 C CA . LYS A 1 81 ? 15.523 -2.091 -14.438 1.00 90.75 81 LYS A CA 1
ATOM 655 C C . LYS A 1 81 ? 15.731 -3.064 -15.595 1.00 90.75 81 LYS A C 1
ATOM 657 O O . LYS A 1 81 ? 16.244 -2.651 -16.622 1.00 90.75 81 LYS A O 1
ATOM 662 N N . GLU A 1 82 ? 15.314 -4.320 -15.433 1.00 91.94 82 GLU A N 1
ATOM 663 C CA . GLU A 1 82 ? 15.357 -5.347 -16.483 1.00 91.94 82 GLU A CA 1
ATOM 664 C C . GLU A 1 82 ? 14.608 -4.850 -17.728 1.00 91.94 82 GLU A C 1
ATOM 666 O O . GLU A 1 82 ? 15.196 -4.784 -18.800 1.00 91.94 82 GLU A O 1
ATOM 671 N N . VAL A 1 83 ? 13.372 -4.361 -17.565 1.00 89.88 83 VAL A N 1
ATOM 672 C CA . VAL A 1 83 ? 12.584 -3.824 -18.688 1.00 89.88 83 VAL A CA 1
ATOM 673 C C . VAL A 1 83 ? 13.270 -2.625 -19.350 1.00 89.88 83 VAL A C 1
ATOM 675 O O . VAL A 1 83 ? 13.223 -2.505 -20.567 1.00 89.88 83 VAL A O 1
ATOM 678 N N . GLN A 1 84 ? 13.910 -1.732 -18.590 1.00 87.31 84 GLN A N 1
ATOM 679 C CA . GLN A 1 84 ? 14.657 -0.607 -19.168 1.00 87.31 84 GLN A CA 1
ATOM 680 C C . GLN A 1 84 ? 15.872 -1.073 -19.979 1.00 87.31 84 GLN A C 1
ATOM 682 O O . GLN A 1 84 ? 16.054 -0.599 -21.097 1.00 87.31 84 GLN A O 1
ATOM 687 N N . CYS A 1 85 ? 16.660 -2.016 -19.456 1.00 87.12 85 CYS A N 1
ATOM 688 C CA . CYS A 1 85 ? 17.779 -2.605 -20.194 1.00 87.12 85 CYS A CA 1
ATOM 689 C C . CYS A 1 85 ? 17.299 -3.297 -21.476 1.00 87.12 85 CYS A C 1
ATOM 691 O O . CYS A 1 85 ? 17.899 -3.100 -22.526 1.00 87.12 85 CYS A O 1
ATOM 693 N N . ASP A 1 86 ? 16.173 -4.013 -21.425 1.00 86.38 86 ASP A N 1
ATOM 694 C CA . ASP A 1 86 ? 15.589 -4.655 -22.607 1.00 86.38 86 ASP A CA 1
ATOM 695 C C . ASP A 1 86 ? 15.178 -3.625 -23.681 1.00 86.38 86 ASP A C 1
ATOM 697 O O . ASP A 1 86 ? 15.309 -3.894 -24.877 1.00 86.38 86 ASP A O 1
ATOM 701 N N . GLN A 1 87 ? 14.699 -2.435 -23.285 1.00 84.19 87 GLN A N 1
ATOM 702 C CA . GLN A 1 87 ? 14.416 -1.340 -24.228 1.00 84.19 87 GLN A CA 1
ATOM 703 C C . GLN A 1 87 ? 15.698 -0.768 -24.848 1.00 84.19 87 GLN A C 1
ATOM 705 O O . GLN A 1 87 ? 15.728 -0.493 -26.047 1.00 84.19 87 GLN A O 1
ATOM 710 N N . GLU A 1 88 ? 16.765 -0.608 -24.061 1.00 83.25 88 GLU A N 1
ATOM 711 C CA . GLU A 1 88 ? 18.068 -0.159 -24.569 1.00 83.25 88 GLU A CA 1
ATOM 712 C C . GLU A 1 88 ? 18.673 -1.176 -25.548 1.00 83.25 88 GLU A C 1
ATOM 714 O O . GLU A 1 88 ? 19.172 -0.793 -26.608 1.00 83.25 88 GLU A O 1
ATOM 719 N N . ASP A 1 89 ? 18.590 -2.469 -25.234 1.00 82.50 89 ASP A N 1
ATOM 720 C CA . ASP A 1 89 ? 19.057 -3.551 -26.105 1.00 82.50 89 ASP A CA 1
ATOM 721 C C . ASP A 1 89 ? 18.238 -3.622 -27.403 1.00 82.50 89 ASP A C 1
ATOM 723 O O . ASP A 1 89 ? 18.813 -3.762 -28.485 1.00 82.50 89 ASP A O 1
ATOM 727 N N . SER A 1 90 ? 16.913 -3.453 -27.316 1.00 81.88 90 SER A N 1
ATOM 728 C CA . SER A 1 90 ? 16.019 -3.420 -28.486 1.00 81.88 90 SER A CA 1
ATOM 729 C C . SER A 1 90 ? 16.333 -2.239 -29.402 1.00 81.88 90 SER A C 1
ATOM 731 O O . SER A 1 90 ? 16.459 -2.426 -30.613 1.00 81.88 90 SER A O 1
ATOM 733 N N . TYR A 1 91 ? 16.571 -1.053 -28.836 1.00 78.12 91 TYR A N 1
ATOM 734 C CA . TYR A 1 91 ? 16.982 0.128 -29.597 1.00 78.12 91 TYR A CA 1
ATOM 735 C C . TYR A 1 91 ? 18.319 -0.067 -30.332 1.00 78.12 91 TYR A C 1
ATOM 737 O O . TYR A 1 91 ? 18.525 0.468 -31.420 1.00 78.12 91 TYR A O 1
ATOM 745 N N . ASN A 1 92 ? 19.241 -0.834 -29.749 1.00 78.81 92 ASN A N 1
ATOM 746 C CA . ASN A 1 92 ? 20.531 -1.145 -30.367 1.00 78.81 92 ASN A CA 1
ATOM 747 C C . ASN A 1 92 ? 20.455 -2.289 -31.398 1.00 78.81 92 ASN A C 1
ATOM 749 O O . ASN A 1 92 ? 21.487 -2.671 -31.955 1.00 78.81 92 ASN A O 1
ATOM 753 N N . SER A 1 93 ? 19.266 -2.846 -31.643 1.00 84.06 93 SER A N 1
ATOM 754 C CA . SER A 1 93 ? 19.042 -3.943 -32.585 1.00 84.06 93 SER A CA 1
ATOM 755 C C . SER A 1 93 ? 18.583 -3.456 -33.964 1.00 84.06 93 SER A C 1
ATOM 757 O O . SER A 1 93 ? 18.112 -2.333 -34.130 1.00 84.06 93 SER A O 1
ATOM 759 N N . ASP A 1 94 ? 18.673 -4.337 -34.964 1.00 78.56 94 ASP A N 1
ATOM 760 C CA . ASP A 1 94 ? 18.193 -4.062 -36.326 1.00 78.56 94 ASP A CA 1
ATOM 761 C C . ASP A 1 94 ? 16.652 -3.939 -36.415 1.00 78.56 94 ASP A C 1
ATOM 763 O O . ASP A 1 94 ? 16.135 -3.450 -37.420 1.00 78.56 94 ASP A O 1
ATOM 767 N N . ASP A 1 95 ? 15.930 -4.344 -35.361 1.00 78.19 95 ASP A N 1
ATOM 768 C CA . ASP A 1 95 ? 14.464 -4.315 -35.250 1.00 78.19 95 ASP A CA 1
ATOM 769 C C . ASP A 1 95 ? 13.951 -3.161 -34.357 1.00 78.19 95 ASP A C 1
ATOM 771 O O . ASP A 1 95 ? 12.781 -3.147 -33.971 1.00 78.19 95 ASP A O 1
ATOM 775 N N . ALA A 1 96 ? 14.816 -2.197 -34.020 1.00 80.62 96 ALA A N 1
ATOM 776 C CA . ALA A 1 96 ? 14.499 -1.078 -33.136 1.00 80.62 96 ALA A CA 1
ATOM 777 C C . ALA A 1 96 ? 13.289 -0.258 -33.610 1.00 80.62 96 ALA A C 1
ATOM 779 O O . ALA A 1 96 ? 13.234 0.216 -34.755 1.00 80.62 96 ALA A O 1
ATOM 780 N N . TYR A 1 97 ? 12.355 0.007 -32.697 1.00 78.25 97 TYR A N 1
ATOM 781 C CA . TYR A 1 97 ? 11.321 1.009 -32.911 1.00 78.25 97 TYR A CA 1
ATOM 782 C C . TYR A 1 97 ? 11.828 2.393 -32.487 1.00 78.25 97 TYR A C 1
ATOM 784 O O . TYR A 1 97 ? 12.640 2.560 -31.577 1.00 78.25 97 TYR A O 1
ATOM 792 N N . LEU A 1 98 ? 11.334 3.436 -33.163 1.00 71.19 98 LEU A N 1
ATOM 793 C CA . LEU A 1 98 ? 11.738 4.824 -32.896 1.00 71.19 98 LEU A CA 1
ATOM 794 C C . LEU A 1 98 ? 11.373 5.301 -31.479 1.00 71.19 98 LEU A C 1
ATOM 796 O O . LEU A 1 98 ? 11.933 6.292 -31.009 1.00 71.19 98 LEU A O 1
ATOM 800 N N . ASP A 1 99 ? 10.419 4.644 -30.824 1.00 80.81 99 ASP A N 1
ATOM 801 C CA . ASP A 1 99 ? 9.899 4.996 -29.507 1.00 80.81 99 ASP A CA 1
ATOM 802 C C . ASP A 1 99 ? 10.452 4.146 -28.352 1.00 80.81 99 ASP A C 1
ATOM 804 O O . ASP A 1 99 ? 10.168 4.481 -27.201 1.00 80.81 99 ASP A O 1
ATOM 808 N N . ASP A 1 100 ? 11.315 3.156 -28.609 1.00 77.69 100 ASP A N 1
ATOM 809 C CA . ASP A 1 100 ? 11.902 2.299 -27.561 1.00 77.69 100 ASP A CA 1
ATOM 810 C C . ASP A 1 100 ? 12.626 3.135 -26.481 1.00 77.69 100 ASP A C 1
ATOM 812 O O . ASP A 1 100 ? 12.394 2.983 -25.279 1.00 77.69 100 ASP A O 1
ATOM 816 N N . LEU A 1 101 ? 13.414 4.142 -26.888 1.00 81.44 101 LEU A N 1
ATOM 817 C CA . LEU A 1 101 ? 14.050 5.078 -25.946 1.00 81.44 101 LEU A CA 1
ATOM 818 C C . LEU A 1 101 ? 13.073 6.089 -25.331 1.00 81.44 101 LEU A C 1
ATOM 820 O O . LEU A 1 101 ? 13.323 6.612 -24.243 1.00 81.44 101 LEU A O 1
ATOM 824 N N . ALA A 1 102 ? 11.963 6.394 -26.007 1.00 86.56 102 ALA A N 1
ATOM 825 C CA . ALA A 1 102 ? 10.963 7.330 -25.495 1.00 86.56 102 ALA A CA 1
ATOM 826 C C . ALA A 1 102 ? 10.174 6.736 -24.316 1.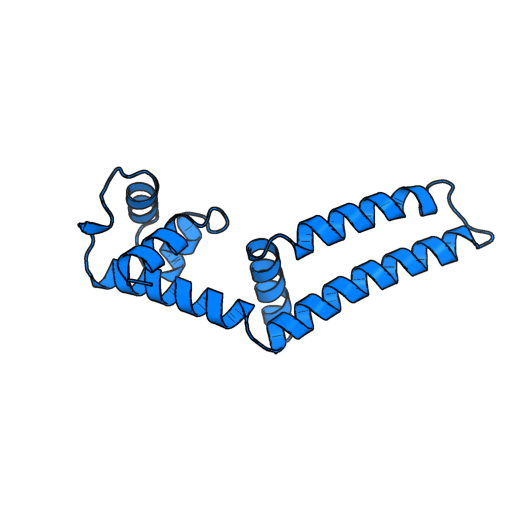00 86.56 102 ALA A C 1
ATOM 828 O O . ALA A 1 102 ? 9.661 7.485 -23.479 1.00 86.56 102 ALA A O 1
ATOM 829 N N . LEU A 1 103 ? 10.112 5.404 -24.214 1.00 87.56 103 LEU A N 1
ATOM 830 C CA . LEU A 1 103 ? 9.467 4.695 -23.111 1.00 87.56 103 LEU A CA 1
ATOM 831 C C . LEU A 1 103 ? 10.311 4.663 -21.833 1.00 87.56 103 LEU A C 1
ATOM 833 O O . LEU A 1 103 ? 9.738 4.634 -20.743 1.00 87.56 103 LEU A O 1
ATOM 837 N N . ILE A 1 104 ? 11.640 4.739 -21.923 1.00 88.00 104 ILE A N 1
ATOM 838 C CA . ILE A 1 104 ? 12.539 4.725 -20.754 1.00 88.00 104 ILE A CA 1
ATOM 839 C C . ILE A 1 104 ? 12.144 5.768 -19.688 1.00 88.00 104 ILE A C 1
ATOM 841 O O . ILE A 1 104 ? 11.861 5.366 -18.554 1.00 88.00 104 ILE A O 1
ATOM 845 N N . PRO A 1 105 ? 12.022 7.078 -19.993 1.00 90.44 105 PRO A N 1
ATOM 846 C CA . PRO A 1 105 ? 11.637 8.070 -18.985 1.00 90.44 105 PRO A CA 1
ATOM 847 C C . PRO A 1 105 ? 10.211 7.862 -18.446 1.00 90.44 105 PRO A C 1
ATOM 849 O O . PRO A 1 105 ? 9.911 8.248 -17.311 1.00 90.44 105 PRO A O 1
ATOM 852 N N . VAL A 1 106 ? 9.320 7.232 -19.223 1.00 91.56 106 VAL A N 1
ATOM 853 C CA . VAL A 1 106 ? 7.979 6.844 -18.753 1.00 91.56 106 VAL A CA 1
ATOM 854 C C . VAL A 1 106 ? 8.095 5.730 -17.713 1.00 91.56 106 VAL A C 1
ATOM 856 O O . VAL A 1 106 ? 7.511 5.842 -16.634 1.00 91.56 106 VAL A O 1
ATOM 859 N N . LEU A 1 107 ? 8.888 4.693 -17.988 1.00 90.62 107 LEU A N 1
ATOM 860 C CA . LEU A 1 107 ? 9.132 3.579 -17.068 1.00 90.62 107 LEU A CA 1
ATOM 861 C C . LEU A 1 107 ? 9.824 4.038 -15.781 1.00 90.62 107 LEU A C 1
ATOM 863 O O . LEU A 1 107 ? 9.439 3.602 -14.698 1.00 90.62 107 LEU A O 1
ATOM 867 N N . GLU A 1 108 ? 10.789 4.956 -15.865 1.00 91.62 108 GLU A N 1
ATOM 868 C CA . GLU A 1 108 ? 11.414 5.571 -14.685 1.00 91.62 108 GLU A CA 1
ATOM 869 C C . GLU A 1 108 ? 10.386 6.297 -13.813 1.00 91.62 108 GLU A C 1
ATOM 871 O O . GLU A 1 108 ? 10.380 6.154 -12.584 1.00 91.62 108 GLU A O 1
ATOM 876 N N . ARG A 1 109 ? 9.487 7.066 -14.442 1.00 94.44 109 ARG A N 1
ATOM 877 C CA . ARG A 1 109 ? 8.431 7.781 -13.725 1.00 94.44 109 ARG A CA 1
ATOM 878 C C . ARG A 1 109 ? 7.460 6.813 -13.055 1.00 94.44 109 ARG A C 1
ATOM 880 O O . ARG A 1 109 ? 7.171 7.001 -11.874 1.00 94.44 109 ARG A O 1
ATOM 887 N N . VAL A 1 110 ? 6.998 5.791 -13.777 1.00 93.00 110 VAL A N 1
ATOM 888 C CA . VAL A 1 110 ? 6.087 4.762 -13.251 1.00 93.00 110 VAL A CA 1
ATOM 889 C C . VAL A 1 110 ? 6.740 4.009 -12.095 1.00 93.00 110 VAL A C 1
ATOM 891 O O . VAL A 1 110 ? 6.139 3.912 -11.030 1.00 93.00 110 VAL A O 1
ATOM 894 N N . SER A 1 111 ? 7.981 3.548 -12.261 1.00 92.94 111 SER A N 1
ATOM 895 C CA . SER A 1 111 ? 8.750 2.863 -11.215 1.00 92.94 111 SER A CA 1
ATOM 896 C C . SER A 1 111 ? 8.816 3.701 -9.939 1.00 92.94 111 SER A C 1
ATOM 898 O O . SER A 1 111 ? 8.433 3.243 -8.860 1.00 92.94 111 SER A O 1
ATOM 900 N N . LYS A 1 112 ? 9.193 4.980 -10.067 1.00 91.88 112 LYS A N 1
ATOM 901 C CA . LYS A 1 112 ? 9.266 5.906 -8.933 1.00 91.88 112 LYS A CA 1
ATOM 902 C C . LYS A 1 112 ? 7.916 6.098 -8.251 1.00 91.88 112 LYS A C 1
ATOM 904 O O . LYS A 1 112 ? 7.867 6.072 -7.025 1.00 91.88 112 LYS A O 1
ATOM 909 N N . GLU A 1 113 ? 6.847 6.316 -9.015 1.00 92.00 113 GLU A N 1
ATOM 910 C CA . GLU A 1 113 ? 5.503 6.490 -8.454 1.00 92.00 113 GLU A CA 1
ATOM 911 C C . GLU A 1 113 ? 5.048 5.236 -7.707 1.00 92.00 113 GLU A C 1
ATOM 913 O O . GLU A 1 113 ? 4.649 5.349 -6.548 1.00 92.00 113 GLU A O 1
ATOM 918 N N . VAL A 1 114 ? 5.211 4.056 -8.313 1.00 91.31 114 VAL A N 1
ATOM 919 C CA . VAL A 1 114 ? 4.834 2.767 -7.719 1.00 91.31 114 VAL A CA 1
ATOM 920 C C . VAL A 1 114 ? 5.602 2.508 -6.424 1.00 91.31 114 VAL A C 1
ATOM 922 O O . VAL A 1 114 ? 4.982 2.268 -5.392 1.00 91.31 114 VAL A O 1
ATOM 925 N N . ILE A 1 115 ? 6.935 2.610 -6.438 1.00 89.50 115 ILE A N 1
ATOM 926 C CA . ILE A 1 115 ? 7.777 2.332 -5.259 1.00 89.50 115 ILE A CA 1
ATOM 927 C C . ILE A 1 115 ? 7.521 3.344 -4.135 1.00 89.50 115 ILE A C 1
ATOM 929 O O . ILE A 1 115 ? 7.591 3.004 -2.953 1.00 89.50 115 ILE A O 1
ATOM 933 N N . SER A 1 116 ? 7.226 4.598 -4.489 1.00 86.88 116 SER A N 1
ATOM 934 C CA . SER A 1 116 ? 6.992 5.666 -3.514 1.00 86.88 116 SER A CA 1
ATOM 935 C C . SER A 1 116 ? 5.614 5.634 -2.856 1.00 86.88 116 SER A C 1
ATOM 937 O O . SER A 1 116 ? 5.421 6.374 -1.893 1.00 86.88 116 SER A O 1
ATOM 939 N N . ASP A 1 117 ? 4.682 4.810 -3.347 1.00 85.50 117 ASP A N 1
ATOM 940 C CA . ASP A 1 117 ? 3.356 4.613 -2.759 1.00 85.50 117 ASP A CA 1
ATOM 941 C C . ASP A 1 117 ? 3.360 3.349 -1.874 1.00 85.50 117 ASP A C 1
ATOM 943 O O . ASP A 1 117 ? 3.209 2.226 -2.371 1.00 85.50 117 ASP A O 1
ATOM 947 N N . PRO A 1 118 ? 3.507 3.486 -0.537 1.00 81.00 118 PRO A N 1
ATOM 948 C CA . PRO A 1 118 ? 3.609 2.333 0.352 1.00 81.00 118 PRO A CA 1
ATOM 949 C C . PRO A 1 118 ? 2.349 1.472 0.352 1.00 81.00 118 PRO A C 1
ATOM 951 O O . PRO A 1 118 ? 2.415 0.287 0.676 1.00 81.00 118 PRO A O 1
ATOM 954 N N . ALA A 1 119 ? 1.193 2.054 0.042 1.00 75.62 119 ALA A N 1
ATOM 955 C CA . ALA A 1 119 ? -0.059 1.330 0.086 1.00 75.62 119 ALA A CA 1
ATOM 956 C C . ALA A 1 119 ? -0.309 0.550 -1.199 1.00 75.62 119 ALA A C 1
ATOM 958 O O . ALA A 1 119 ? -0.700 -0.613 -1.105 1.00 75.62 119 ALA A O 1
ATOM 959 N N . LEU A 1 120 ? -0.003 1.134 -2.362 1.00 84.94 120 LEU A N 1
ATOM 960 C CA . LEU A 1 120 ? 0.036 0.380 -3.613 1.00 84.94 120 LEU A CA 1
ATOM 961 C C . LEU A 1 120 ? 1.041 -0.772 -3.505 1.00 84.94 120 LEU A C 1
ATOM 963 O O . LEU A 1 120 ? 0.703 -1.910 -3.816 1.00 84.94 120 LEU A O 1
ATOM 967 N N . MET A 1 121 ? 2.243 -0.528 -2.971 1.00 89.69 121 MET A N 1
ATOM 968 C CA . MET A 1 121 ? 3.223 -1.599 -2.750 1.00 89.69 121 MET A CA 1
ATOM 969 C C . MET A 1 121 ? 2.707 -2.683 -1.800 1.00 89.69 121 MET A C 1
ATOM 971 O O . MET A 1 121 ? 2.968 -3.866 -2.016 1.00 89.69 121 MET A O 1
ATOM 975 N N . ASN A 1 122 ? 1.945 -2.311 -0.769 1.00 84.44 122 ASN A N 1
ATOM 976 C CA . ASN A 1 122 ? 1.307 -3.277 0.117 1.00 84.44 122 ASN A CA 1
ATOM 977 C C . ASN A 1 122 ? 0.236 -4.114 -0.598 1.00 84.44 122 ASN A C 1
ATOM 979 O O . ASN A 1 122 ? 0.188 -5.324 -0.395 1.00 84.44 122 ASN A O 1
ATOM 983 N N . GLU A 1 123 ? -0.598 -3.494 -1.434 1.00 85.50 123 GLU A N 1
ATOM 984 C CA . GLU A 1 123 ? -1.600 -4.187 -2.251 1.00 85.50 123 GLU A CA 1
ATOM 985 C C . GLU A 1 123 ? -0.941 -5.160 -3.236 1.00 85.50 123 GLU A C 1
ATOM 987 O O . GLU A 1 123 ? -1.291 -6.342 -3.269 1.00 85.50 123 GLU A O 1
ATOM 992 N N . LEU A 1 124 ? 0.066 -4.700 -3.983 1.00 91.19 124 LEU A N 1
ATOM 993 C CA . LEU A 1 124 ? 0.818 -5.543 -4.911 1.00 91.19 124 LEU A CA 1
ATOM 994 C C . LEU A 1 124 ? 1.508 -6.701 -4.179 1.00 91.19 124 LEU A C 1
ATOM 996 O O . LEU A 1 124 ? 1.523 -7.823 -4.685 1.00 91.19 124 LEU A O 1
ATOM 1000 N N . TYR A 1 125 ? 2.006 -6.475 -2.961 1.00 91.69 125 TYR A N 1
ATOM 1001 C CA . TYR A 1 125 ? 2.554 -7.544 -2.131 1.00 91.69 125 TYR A CA 1
ATOM 1002 C C . TYR A 1 125 ? 1.486 -8.542 -1.661 1.00 91.69 125 TYR A C 1
ATOM 1004 O O . TYR A 1 125 ?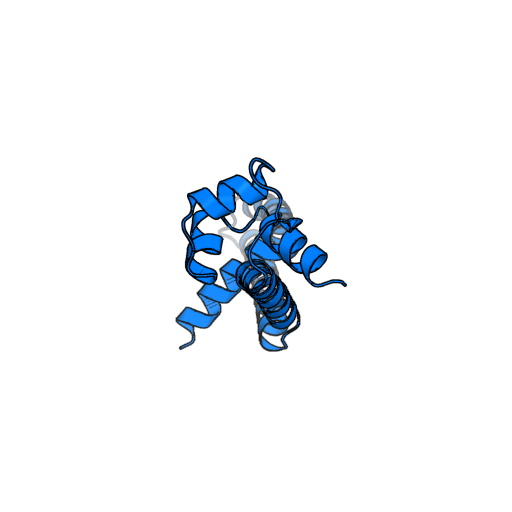 1.733 -9.750 -1.648 1.00 91.69 125 TYR A O 1
ATOM 1012 N N . GLU A 1 126 ? 0.282 -8.086 -1.297 1.00 87.38 126 GLU A N 1
ATOM 1013 C CA . GLU A 1 126 ? -0.837 -8.986 -0.985 1.00 87.38 126 GLU A CA 1
ATOM 1014 C C . GLU A 1 126 ? -1.209 -9.855 -2.199 1.00 87.38 126 GLU A C 1
ATOM 1016 O O . GLU A 1 126 ? -1.549 -11.026 -2.029 1.00 87.38 126 GLU A O 1
ATOM 1021 N N . ILE A 1 127 ? -1.134 -9.318 -3.421 1.00 90.62 127 ILE A N 1
ATOM 1022 C CA . ILE A 1 127 ? -1.345 -10.087 -4.657 1.00 90.62 127 ILE A CA 1
ATOM 1023 C C . ILE A 1 127 ? -0.202 -11.088 -4.860 1.00 90.62 127 ILE A C 1
ATOM 1025 O O . ILE A 1 127 ? -0.457 -12.278 -5.043 1.00 90.62 127 ILE A O 1
ATOM 1029 N N . TYR A 1 128 ? 1.048 -10.635 -4.784 1.00 91.38 128 TYR A N 1
ATOM 1030 C CA . TYR A 1 128 ? 2.245 -11.464 -4.943 1.00 91.38 128 TYR A CA 1
ATOM 1031 C C . TYR A 1 128 ? 2.262 -12.649 -3.965 1.00 91.38 128 TYR A C 1
ATOM 1033 O O . TYR A 1 128 ? 2.381 -13.802 -4.373 1.00 91.38 128 TYR A O 1
ATOM 1041 N N . SER A 1 129 ? 2.049 -12.380 -2.676 1.00 88.06 129 SER A N 1
ATOM 1042 C CA . SER A 1 129 ? 2.053 -13.397 -1.617 1.00 88.06 129 SER A CA 1
ATOM 1043 C C . SER A 1 129 ? 0.920 -14.420 -1.746 1.00 88.06 129 SER A C 1
ATOM 1045 O O . SER A 1 129 ? 1.113 -15.585 -1.406 1.00 88.06 129 SER A O 1
ATOM 1047 N N . LYS A 1 130 ? -0.247 -14.031 -2.275 1.00 89.44 130 LYS A N 1
ATOM 1048 C CA . LYS A 1 130 ? -1.347 -14.969 -2.561 1.00 89.44 130 LYS A CA 1
ATOM 1049 C C . LYS A 1 130 ? -1.051 -15.921 -3.716 1.00 89.44 130 LYS A C 1
ATOM 1051 O O . LYS A 1 130 ? -1.626 -16.997 -3.723 1.00 89.44 130 LYS A O 1
ATOM 1056 N N . ASN A 1 131 ? -0.216 -15.526 -4.678 1.00 89.75 131 ASN A N 1
ATOM 1057 C CA . ASN A 1 131 ? 0.086 -16.336 -5.866 1.00 89.75 131 ASN A CA 1
ATOM 1058 C C . ASN A 1 131 ? 1.365 -17.180 -5.722 1.00 89.75 131 ASN A C 1
ATOM 1060 O O . ASN A 1 131 ? 1.679 -17.971 -6.605 1.00 89.75 131 ASN A O 1
ATOM 1064 N N . LEU A 1 132 ? 2.112 -17.002 -4.631 1.00 83.69 132 LEU A N 1
ATOM 1065 C CA . LEU A 1 132 ? 3.257 -17.843 -4.269 1.00 83.69 132 LEU A CA 1
ATOM 1066 C C . LEU A 1 132 ? 2.873 -19.103 -3.478 1.00 83.69 132 LEU A C 1
ATOM 1068 O O . LEU A 1 132 ? 3.701 -20.003 -3.352 1.00 83.69 132 LEU A O 1
ATOM 1072 N N . ASN A 1 133 ? 1.663 -19.131 -2.915 1.00 54.50 133 ASN A N 1
ATOM 1073 C CA . ASN A 1 133 ? 1.111 -20.245 -2.138 1.00 54.50 133 ASN A CA 1
ATOM 1074 C C . ASN A 1 133 ? 0.093 -21.025 -2.969 1.00 54.50 133 ASN A C 1
ATOM 1076 O O . ASN A 1 133 ? -0.039 -22.242 -2.716 1.00 54.50 133 ASN A O 1
#

Radius of gyration: 20.27 Å; Cα contacts (8 Å, |Δi|>4): 99; chains: 1; bounding box: 42×33×59 Å

Solvent-accessible surface area (backbone atoms only — not comparable to full-atom values): 7387 Å² total; per-residue (Å²): 132,57,60,65,56,36,17,50,53,45,61,65,35,82,82,54,52,47,59,56,50,13,62,76,67,73,51,57,40,68,59,42,47,29,42,67,68,62,76,37,58,68,90,76,47,58,67,68,58,40,48,45,35,21,50,52,34,53,49,51,54,49,48,72,67,31,71,66,46,49,51,50,53,52,49,52,55,48,49,55,50,50,55,45,51,53,30,56,54,40,47,75,39,99,81,40,56,93,54,38,69,66,45,43,67,52,51,54,51,50,50,51,54,48,72,71,31,66,56,59,47,48,52,54,45,57,54,52,60,62,73,77,110

Nearest PDB structures (foldseek):
  8jfr-assembly2_C  TM=8.689E-01  e=3.627E-02  Staphylococcus delphini
  8jfr-assembly1_D  TM=9.357E-01  e=8.987E-02  Staphylococcus delphini
  8jfr-assembly2_A  TM=9.467E-01  e=1.915E-01  Staphylococcus delphini
  8jg9-assembly1_F  TM=8.642E-01  e=9.941E-02  Staphylococcus delphini
  8jfu-assembly2_C  TM=8.526E-01  e=2.866E-01  Staphylococcus delphini

pLDDT: mean 89.56, std 6.64, range [54.5, 97.0]